Protein AF-A0A7K0VMK7-F1 (afdb_monomer_lite)

pLDDT: mean 74.61, std 14.6, range [40.75, 88.75]

Foldseek 3Di:
DDDPPPDDDPVNVCCVPPVLVVQ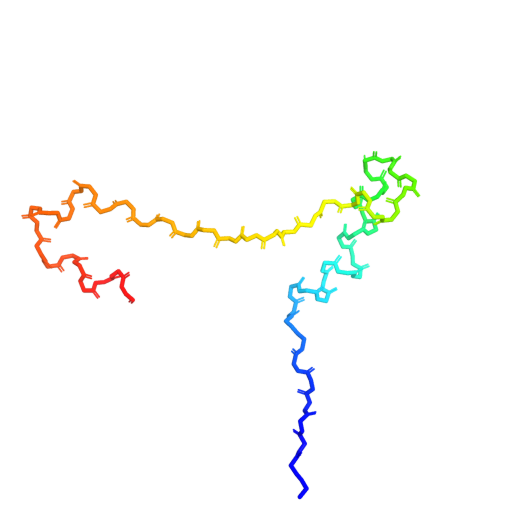CVVVVPPDSVPRDDDPDDDDDDPCVPCVVPVVCVVVVD

Sequence (61 aa):
MTTETAYVPRLKLKYNDEVKAALMEQLGITNVMQVPTFEKIVINMGVGRATQQPSLLEGAV

Radius of gyration: 20.09 Å; chains: 1; bounding box: 54×16×47 Å

Secondary structure (DSSP, 8-state):
---------HHHHHIIIIIHHHHHHHHT---GGGS------------TTGGG-GGGSTT--

Structure (mmCIF, N/CA/C/O backbone):
data_AF-A0A7K0VMK7-F1
#
_entry.id   AF-A0A7K0VMK7-F1
#
loop_
_atom_site.group_PDB
_atom_site.id
_atom_site.type_symbol
_atom_site.label_atom_id
_atom_site.label_alt_id
_atom_site.label_comp_id
_atom_site.label_asym_id
_atom_site.label_entity_id
_atom_site.label_seq_id
_atom_site.pdbx_PDB_ins_code
_atom_site.Cartn_x
_atom_site.Cartn_y
_atom_site.Cartn_z
_atom_site.occupancy
_atom_site.B_iso_or_equiv
_atom_site.auth_seq_id
_atom_site.auth_comp_id
_atom_site.auth_asym_id
_atom_site.auth_atom_id
_atom_site.pdbx_PDB_model_num
ATOM 1 N N . MET A 1 1 ? -28.709 -6.604 -24.073 1.00 44.19 1 MET A N 1
ATOM 2 C CA . MET A 1 1 ? -28.473 -6.461 -22.623 1.00 44.19 1 MET A CA 1
ATOM 3 C C . MET A 1 1 ? -27.049 -6.911 -22.355 1.00 44.19 1 MET A C 1
ATOM 5 O O . MET A 1 1 ? -26.798 -8.104 -22.295 1.00 44.19 1 MET A O 1
ATOM 9 N N . THR A 1 2 ? -26.104 -5.974 -22.365 1.00 40.75 2 THR A N 1
ATOM 10 C CA . THR A 1 2 ? -24.669 -6.233 -22.182 1.00 40.75 2 THR A CA 1
ATOM 11 C C . THR A 1 2 ? -24.328 -6.075 -20.707 1.00 40.75 2 THR A C 1
ATOM 13 O O . THR A 1 2 ? -24.536 -5.015 -20.127 1.00 40.75 2 THR A O 1
ATOM 16 N N . THR A 1 3 ? -23.871 -7.156 -20.090 1.00 52.16 3 THR A N 1
ATOM 17 C CA . THR A 1 3 ? -23.503 -7.237 -18.677 1.00 52.16 3 THR A CA 1
ATOM 18 C C . THR A 1 3 ? -22.182 -6.507 -18.419 1.00 52.16 3 THR A C 1
ATOM 20 O O . THR A 1 3 ? -21.112 -7.064 -18.653 1.00 52.16 3 THR A O 1
ATOM 23 N N . GLU A 1 4 ? -22.246 -5.273 -17.919 1.00 55.66 4 GLU A N 1
ATOM 24 C CA . GLU A 1 4 ? -21.127 -4.604 -17.245 1.00 55.66 4 GLU A CA 1
ATOM 25 C C . GLU A 1 4 ? -20.973 -5.198 -15.841 1.00 55.66 4 GLU A C 1
ATOM 27 O O . GLU A 1 4 ? -21.607 -4.769 -14.877 1.00 55.66 4 GLU A O 1
ATOM 32 N N . THR A 1 5 ? -20.147 -6.231 -15.699 1.00 56.94 5 THR A N 1
ATOM 33 C CA . THR A 1 5 ? -19.680 -6.639 -14.373 1.00 56.94 5 THR A CA 1
ATOM 34 C C . THR A 1 5 ? -18.583 -5.665 -13.965 1.00 56.94 5 THR A C 1
ATOM 36 O O . THR A 1 5 ? -17.518 -5.646 -14.578 1.00 56.94 5 THR A O 1
ATOM 39 N N . ALA A 1 6 ? -18.852 -4.829 -12.961 1.00 65.81 6 ALA A N 1
ATOM 40 C CA . ALA A 1 6 ? -17.886 -3.893 -12.396 1.00 65.81 6 ALA A CA 1
ATOM 41 C C . ALA 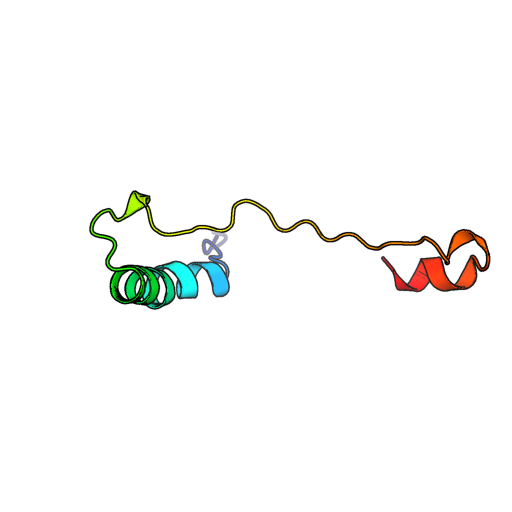A 1 6 ? -16.600 -4.639 -11.985 1.00 65.81 6 ALA A C 1
ATOM 43 O O . ALA A 1 6 ? -16.553 -5.308 -10.953 1.00 65.81 6 ALA A O 1
ATOM 44 N N . TYR A 1 7 ? -15.564 -4.574 -12.824 1.00 76.56 7 TYR A N 1
ATOM 45 C CA . TYR A 1 7 ? -14.297 -5.257 -12.586 1.00 76.56 7 TYR A CA 1
ATOM 46 C C . TYR A 1 7 ? -13.553 -4.570 -11.438 1.00 76.56 7 TYR A C 1
ATOM 48 O O . TYR A 1 7 ? -13.056 -3.451 -11.574 1.00 76.56 7 TYR A O 1
ATOM 56 N N . VAL A 1 8 ? -13.470 -5.249 -10.294 1.00 77.19 8 VAL A N 1
ATOM 57 C CA . VAL A 1 8 ? -12.644 -4.817 -9.164 1.00 77.19 8 VAL A CA 1
ATOM 58 C C . VAL A 1 8 ? -11.286 -5.520 -9.265 1.00 77.19 8 VAL A C 1
ATOM 60 O O . VAL A 1 8 ? -11.241 -6.751 -9.284 1.00 77.19 8 VAL A O 1
ATOM 63 N N . PRO A 1 9 ? -10.158 -4.783 -9.302 1.00 87.38 9 PRO A N 1
ATOM 64 C CA . PRO A 1 9 ? -8.834 -5.395 -9.334 1.00 87.38 9 PRO A CA 1
ATOM 65 C C . PRO A 1 9 ? -8.605 -6.311 -8.126 1.00 87.38 9 PRO A C 1
ATOM 67 O O . PRO A 1 9 ? -8.818 -5.901 -6.983 1.00 87.38 9 PRO A O 1
ATOM 70 N N . ARG A 1 10 ? -8.088 -7.523 -8.360 1.00 88.75 10 ARG A N 1
ATOM 71 C CA . ARG A 1 10 ? -7.843 -8.539 -7.314 1.00 88.75 10 ARG A CA 1
ATOM 72 C C . ARG A 1 10 ? -7.054 -8.003 -6.112 1.00 88.75 10 ARG A C 1
ATOM 74 O O . ARG A 1 10 ? -7.355 -8.334 -4.972 1.00 88.75 10 ARG A O 1
ATOM 81 N N . LEU A 1 11 ? -6.056 -7.155 -6.368 1.00 85.56 11 LEU A N 1
ATOM 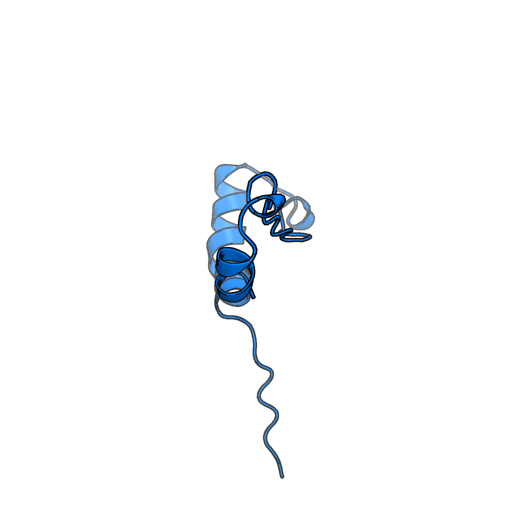82 C CA . LEU A 1 11 ? -5.224 -6.548 -5.323 1.00 85.56 11 LEU A CA 1
ATOM 83 C C . LEU A 1 11 ? -5.979 -5.505 -4.489 1.00 85.56 11 LEU A C 1
ATOM 85 O O . LEU A 1 11 ? -5.700 -5.366 -3.304 1.00 85.56 11 LEU A O 1
ATOM 89 N N . LYS A 1 12 ? -6.953 -4.806 -5.083 1.00 85.44 12 LYS A N 1
ATOM 90 C CA . LYS A 1 12 ? -7.792 -3.835 -4.369 1.00 85.44 12 LYS A CA 1
ATOM 91 C C . LYS A 1 12 ? -8.748 -4.542 -3.410 1.00 85.44 12 LYS A C 1
ATOM 93 O O . LYS A 1 12 ? -8.907 -4.092 -2.282 1.00 85.44 12 LYS A O 1
ATOM 98 N N . LEU A 1 13 ? -9.324 -5.664 -3.843 1.00 87.75 13 LEU A N 1
ATOM 99 C CA . LEU A 1 13 ? -10.174 -6.507 -3.000 1.00 87.75 13 LEU A CA 1
ATOM 100 C C . LEU A 1 13 ? -9.375 -7.080 -1.822 1.00 87.75 13 LEU A C 1
ATOM 102 O O . LEU A 1 13 ? -9.719 -6.836 -0.672 1.00 87.75 13 LEU A O 1
ATOM 106 N N . LYS A 1 14 ? -8.216 -7.689 -2.102 1.00 87.25 14 LYS A N 1
ATOM 107 C CA . LYS A 1 14 ? -7.325 -8.206 -1.053 1.00 87.25 14 LYS A CA 1
ATOM 108 C C . LYS A 1 14 ? -6.888 -7.130 -0.050 1.00 87.25 14 LYS A C 1
ATOM 110 O O . LYS A 1 14 ? -6.800 -7.398 1.146 1.00 87.25 14 LYS A O 1
ATOM 115 N N . TYR A 1 15 ? -6.596 -5.917 -0.523 1.00 88.44 15 TYR A N 1
ATOM 116 C CA . TYR A 1 15 ? -6.200 -4.826 0.363 1.00 88.44 15 TYR A CA 1
ATOM 117 C C . TYR A 1 15 ? -7.323 -4.436 1.332 1.00 88.44 15 TYR A C 1
ATOM 119 O O . TYR A 1 15 ? -7.069 -4.273 2.525 1.00 88.44 15 TYR A O 1
ATOM 127 N N . ASN A 1 16 ? -8.551 -4.315 0.824 1.00 85.38 16 ASN A N 1
ATOM 128 C CA . ASN A 1 16 ? -9.709 -3.929 1.625 1.00 85.38 16 ASN A CA 1
ATOM 129 C C . ASN A 1 16 ? -10.108 -5.002 2.646 1.00 85.38 16 ASN A C 1
ATOM 131 O O . ASN A 1 16 ? -10.463 -4.640 3.766 1.00 85.38 16 ASN A O 1
ATOM 135 N N . ASP A 1 17 ? -10.026 -6.280 2.266 1.00 88.19 17 ASP A N 1
ATOM 136 C CA . ASP A 1 17 ? -10.547 -7.387 3.075 1.00 88.19 17 ASP A CA 1
ATOM 137 C C . ASP A 1 17 ? -9.535 -7.886 4.117 1.00 88.19 17 ASP A C 1
ATOM 139 O O . ASP A 1 17 ? -9.892 -8.117 5.270 1.00 88.19 17 ASP A O 1
ATOM 143 N N . GLU A 1 18 ? -8.263 -8.035 3.735 1.00 88.50 18 GLU A N 1
ATOM 144 C CA . GLU A 1 18 ? -7.250 -8.682 4.582 1.00 88.50 18 GLU A CA 1
ATOM 145 C C . GLU A 1 18 ? -6.211 -7.682 5.104 1.00 88.50 18 GLU A C 1
ATOM 147 O O . GLU A 1 18 ? -5.925 -7.607 6.301 1.00 88.50 18 GLU A O 1
ATOM 152 N N . VAL A 1 19 ? -5.623 -6.895 4.200 1.00 87.69 19 VAL A N 1
ATOM 153 C CA . VAL A 1 19 ? -4.407 -6.121 4.505 1.00 87.69 19 VAL A CA 1
ATOM 154 C C . VAL A 1 19 ? -4.710 -4.925 5.405 1.00 87.69 19 VAL A C 1
ATOM 156 O O . VAL A 1 19 ? -3.924 -4.623 6.300 1.00 87.69 19 VAL A O 1
ATOM 159 N N . LYS A 1 20 ? -5.854 -4.259 5.207 1.00 87.19 20 LYS A N 1
ATOM 160 C CA . LYS A 1 20 ? -6.261 -3.099 6.010 1.00 87.19 20 LYS A CA 1
ATOM 161 C C . LYS A 1 20 ? -6.445 -3.461 7.486 1.00 87.19 20 LYS A C 1
ATOM 163 O O . LYS A 1 20 ? -5.948 -2.741 8.349 1.00 87.19 20 LYS A O 1
ATOM 168 N N . ALA A 1 21 ? -7.121 -4.576 7.763 1.00 86.31 21 ALA A N 1
ATOM 169 C CA . ALA A 1 21 ? -7.351 -5.059 9.123 1.00 86.31 21 ALA A CA 1
ATOM 170 C C . ALA A 1 21 ? -6.033 -5.467 9.799 1.00 86.31 21 ALA A C 1
ATOM 172 O O . ALA A 1 21 ? -5.746 -5.011 10.905 1.00 86.31 21 ALA A O 1
ATOM 173 N N . ALA A 1 22 ? -5.187 -6.224 9.090 1.00 88.56 22 ALA A N 1
ATOM 174 C CA . ALA A 1 22 ? -3.874 -6.622 9.593 1.00 88.56 22 ALA A CA 1
ATOM 175 C C . ALA A 1 22 ? -2.966 -5.413 9.897 1.00 88.56 22 ALA A C 1
ATOM 177 O O . ALA A 1 22 ? -2.279 -5.398 10.915 1.00 88.56 22 ALA A O 1
ATOM 178 N N . LEU A 1 23 ? -2.986 -4.374 9.052 1.00 86.19 23 LEU A N 1
ATOM 179 C CA . LEU A 1 23 ? -2.230 -3.136 9.279 1.00 86.19 23 LEU A CA 1
ATOM 180 C C . LEU A 1 23 ? -2.744 -2.347 10.485 1.00 86.19 23 LEU A C 1
ATOM 182 O O . LEU A 1 23 ? -1.933 -1.813 11.238 1.00 86.19 23 LEU A O 1
ATOM 186 N N . MET A 1 24 ? -4.065 -2.264 10.678 1.00 85.31 24 MET A N 1
ATOM 187 C CA . MET A 1 24 ? -4.645 -1.588 11.845 1.00 85.31 24 MET A CA 1
ATOM 188 C C . MET A 1 24 ? -4.203 -2.246 13.151 1.00 85.31 24 MET A C 1
ATOM 190 O O . MET A 1 24 ? -3.826 -1.538 14.084 1.00 85.31 24 MET A O 1
ATOM 194 N N . GLU A 1 25 ? -4.206 -3.579 13.196 1.00 86.50 25 GLU A N 1
ATOM 195 C CA . GLU A 1 25 ? -3.784 -4.347 14.369 1.00 86.50 25 GLU A CA 1
ATOM 196 C C . GLU A 1 25 ? -2.276 -4.212 14.623 1.00 86.50 25 GLU A C 1
ATOM 198 O O . GLU A 1 25 ? -1.866 -3.879 15.733 1.00 86.50 25 GLU A O 1
ATOM 203 N N . GLN A 1 26 ? -1.445 -4.381 13.589 1.00 86.69 26 GLN A N 1
ATOM 204 C CA . GLN A 1 26 ? 0.016 -4.305 13.720 1.00 86.69 26 GLN A CA 1
ATOM 205 C C . GLN A 1 26 ? 0.523 -2.917 14.120 1.00 86.69 26 GLN A C 1
ATOM 207 O O . GLN A 1 26 ? 1.510 -2.808 14.845 1.00 86.69 26 GLN A O 1
ATOM 212 N N . LEU A 1 27 ? -0.123 -1.856 13.635 1.00 83.62 27 LEU A N 1
ATOM 213 C CA . LEU A 1 27 ? 0.282 -0.475 13.906 1.00 83.62 27 LEU A CA 1
ATOM 214 C C . LEU A 1 27 ? -0.479 0.145 15.091 1.00 83.62 27 LEU A C 1
ATOM 216 O O . LEU A 1 27 ? -0.206 1.289 15.448 1.00 83.62 27 LEU A O 1
ATOM 220 N N . GLY A 1 28 ? -1.426 -0.581 15.698 1.00 83.06 28 GLY A N 1
ATOM 221 C CA . GLY A 1 28 ? -2.224 -0.101 16.832 1.00 83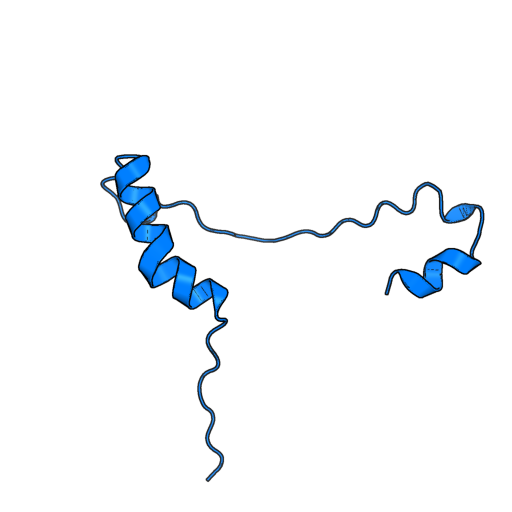.06 28 GLY A CA 1
ATOM 222 C C . GLY A 1 28 ? -3.097 1.117 16.504 1.00 83.06 28 GLY A C 1
ATOM 223 O O . GLY A 1 28 ? -3.354 1.953 17.371 1.00 83.06 28 GLY A O 1
ATOM 224 N N . ILE A 1 29 ? -3.520 1.256 15.247 1.00 83.75 29 ILE A N 1
ATOM 225 C CA . ILE A 1 29 ? -4.215 2.449 14.755 1.00 83.75 29 ILE A CA 1
ATOM 226 C C . ILE A 1 29 ? -5.714 2.324 15.037 1.00 83.75 29 ILE A C 1
ATOM 228 O O . ILE A 1 29 ? -6.395 1.452 14.503 1.00 83.75 29 ILE A O 1
ATOM 232 N N . THR A 1 30 ? -6.254 3.252 15.826 1.00 80.25 30 THR A N 1
ATOM 233 C CA . THR A 1 30 ? -7.688 3.315 16.158 1.00 80.25 30 THR A CA 1
ATOM 234 C C . THR A 1 30 ? -8.532 4.001 15.084 1.00 80.25 30 THR A C 1
ATOM 236 O O . THR A 1 30 ? -9.739 3.774 15.010 1.00 80.25 30 THR A O 1
ATOM 239 N N . ASN A 1 31 ? -7.925 4.827 14.227 1.00 83.88 31 ASN A N 1
ATOM 240 C CA . ASN A 1 31 ? -8.627 5.548 13.169 1.00 83.88 31 ASN A CA 1
ATOM 241 C C . ASN A 1 31 ? -8.508 4.836 11.811 1.00 83.88 31 ASN A C 1
ATOM 243 O O . ASN A 1 31 ? -7.437 4.755 11.215 1.00 83.88 31 ASN A O 1
ATOM 247 N N . VAL A 1 32 ? -9.645 4.409 11.265 1.00 81.31 32 VAL A N 1
ATOM 248 C CA . VAL A 1 32 ? -9.761 3.706 9.973 1.00 81.31 32 VAL A CA 1
ATOM 249 C C . VAL A 1 32 ? -9.202 4.513 8.790 1.00 81.31 32 VAL A C 1
ATOM 251 O O . VAL A 1 32 ? -8.788 3.928 7.787 1.00 81.31 32 VAL A O 1
ATOM 254 N N . MET A 1 33 ? -9.182 5.845 8.894 1.00 85.31 33 MET A N 1
ATOM 255 C CA . MET A 1 33 ? -8.659 6.739 7.853 1.00 85.31 33 MET A CA 1
ATOM 256 C C . MET A 1 33 ? -7.140 6.941 7.930 1.00 85.31 33 MET A C 1
ATOM 258 O O . MET A 1 33 ? -6.557 7.472 6.991 1.00 85.31 33 MET A O 1
ATOM 262 N N . GLN A 1 34 ? -6.493 6.524 9.022 1.00 84.38 34 GLN A N 1
ATOM 263 C CA . GLN A 1 34 ? -5.034 6.590 9.174 1.00 84.38 34 GLN A CA 1
ATOM 264 C C . GLN A 1 34 ? -4.314 5.370 8.583 1.00 84.38 34 GLN A C 1
ATOM 266 O O . GLN A 1 34 ? -3.085 5.324 8.588 1.00 84.38 34 GLN A O 1
ATOM 271 N N . VAL A 1 35 ? -5.051 4.380 8.068 1.00 85.56 35 VAL A N 1
ATOM 272 C CA . VAL A 1 35 ? -4.438 3.190 7.473 1.00 85.56 35 VAL A CA 1
ATOM 273 C C . VAL A 1 35 ? -3.690 3.574 6.187 1.00 85.56 35 VAL A C 1
ATOM 275 O O . VAL A 1 35 ? -4.290 4.209 5.317 1.00 85.56 35 VAL A O 1
ATOM 278 N N . PRO A 1 36 ? -2.406 3.194 6.028 1.00 84.88 36 PRO A N 1
ATOM 279 C CA . PRO A 1 36 ? -1.610 3.576 4.864 1.00 84.88 36 PRO A CA 1
ATOM 280 C C . PRO A 1 36 ? -2.200 3.040 3.556 1.00 84.88 36 PRO A C 1
ATOM 282 O O . PRO A 1 36 ? -2.440 1.838 3.439 1.00 84.88 36 PRO A O 1
ATOM 285 N N . THR A 1 37 ? -2.386 3.909 2.560 1.00 87.12 37 THR A N 1
ATOM 286 C CA . THR A 1 37 ? -2.899 3.562 1.221 1.00 87.12 37 THR A CA 1
ATOM 287 C C . THR A 1 37 ? -1.864 3.867 0.135 1.00 87.12 37 THR A C 1
ATOM 289 O O . THR A 1 37 ? -0.981 4.704 0.317 1.00 87.12 37 THR A O 1
ATOM 292 N N . PHE A 1 38 ? -1.955 3.179 -1.007 1.00 86.62 38 PHE A N 1
ATOM 293 C CA . PHE A 1 38 ? -1.123 3.481 -2.173 1.00 86.62 38 PHE A CA 1
ATOM 294 C C . PHE A 1 38 ? -1.735 4.633 -2.973 1.00 86.62 38 PHE A C 1
ATOM 296 O O . PHE A 1 38 ? -2.833 4.492 -3.507 1.00 86.62 38 PHE A O 1
ATOM 303 N N . GLU A 1 39 ? -1.013 5.745 -3.090 1.00 88.12 39 GLU A N 1
ATOM 304 C CA . GLU A 1 39 ? -1.455 6.901 -3.881 1.00 88.12 39 GLU A CA 1
ATOM 305 C C . GLU A 1 39 ? -1.063 6.769 -5.359 1.00 88.12 39 GLU A C 1
ATOM 307 O O . GLU A 1 39 ? -1.899 6.906 -6.249 1.00 88.12 39 GLU A O 1
ATOM 312 N N . LYS A 1 40 ? 0.208 6.460 -5.641 1.00 85.88 40 LYS A N 1
ATOM 313 C CA . LYS A 1 40 ? 0.694 6.225 -7.004 1.00 85.88 40 LYS A CA 1
ATOM 314 C C . LYS A 1 40 ? 1.899 5.293 -7.025 1.00 85.88 40 LYS A C 1
ATOM 316 O O . LYS A 1 40 ? 2.719 5.305 -6.111 1.00 85.88 40 LYS A O 1
ATOM 321 N N . ILE A 1 41 ? 2.037 4.538 -8.111 1.00 86.00 41 ILE A N 1
ATOM 322 C CA . ILE A 1 41 ? 3.229 3.741 -8.411 1.00 86.00 41 ILE A CA 1
ATOM 323 C C . ILE A 1 41 ? 3.918 4.408 -9.599 1.00 86.00 41 ILE A C 1
ATOM 325 O O . ILE A 1 41 ? 3.365 4.445 -10.695 1.00 86.00 41 ILE A O 1
ATOM 329 N N . VAL A 1 42 ? 5.107 4.971 -9.379 1.00 87.12 42 VAL A N 1
ATOM 330 C CA . VAL A 1 42 ? 5.929 5.550 -10.451 1.00 87.12 42 VAL A CA 1
ATOM 331 C C . VAL A 1 42 ? 6.976 4.520 -10.845 1.00 87.12 42 VAL A C 1
ATOM 333 O O . VAL A 1 42 ? 7.832 4.171 -10.035 1.00 87.12 42 VAL A O 1
ATOM 336 N N . ILE A 1 43 ? 6.910 4.041 -12.084 1.00 81.81 43 ILE A N 1
ATOM 337 C CA . ILE A 1 43 ? 7.939 3.175 -12.658 1.00 81.81 43 ILE A CA 1
ATOM 338 C C . ILE A 1 43 ? 8.917 4.082 -13.397 1.00 81.81 43 ILE A C 1
ATOM 340 O O . ILE A 1 43 ? 8.549 4.738 -14.368 1.00 81.81 43 ILE A O 1
ATOM 344 N N . ASN A 1 44 ? 10.155 4.148 -12.912 1.00 82.94 44 ASN A N 1
ATOM 345 C CA . ASN A 1 44 ? 11.235 4.845 -13.597 1.00 82.94 44 ASN A CA 1
ATOM 346 C C . ASN A 1 44 ? 12.156 3.816 -14.246 1.00 82.94 44 ASN A C 1
ATOM 348 O O . ASN A 1 44 ? 12.795 3.026 -13.551 1.00 82.94 44 ASN A O 1
ATOM 352 N N . MET A 1 45 ? 12.254 3.853 -15.568 1.00 72.75 45 MET A N 1
ATOM 353 C CA . MET A 1 45 ? 13.273 3.113 -16.296 1.00 72.75 45 MET A CA 1
ATOM 354 C C . MET A 1 45 ? 14.453 4.050 -16.543 1.00 72.75 45 MET A C 1
ATOM 356 O O . MET A 1 45 ? 14.443 4.868 -17.458 1.00 72.75 45 MET A O 1
ATOM 360 N N . GLY A 1 46 ? 15.473 3.964 -15.688 1.00 68.62 46 GLY A N 1
ATOM 361 C CA . GLY A 1 46 ? 16.692 4.759 -15.821 1.00 68.62 46 GLY A CA 1
ATOM 362 C C . GLY A 1 46 ? 17.509 4.339 -17.046 1.00 68.62 46 GLY A C 1
ATOM 363 O O . GLY A 1 46 ? 18.369 3.469 -16.950 1.00 68.62 46 GLY A O 1
ATOM 364 N N . VAL A 1 47 ? 17.293 4.987 -18.191 1.00 62.19 47 VAL A N 1
ATOM 365 C CA . VAL A 1 47 ? 17.989 4.708 -19.467 1.00 62.19 47 VAL A CA 1
ATOM 366 C C . VAL A 1 47 ? 19.401 5.313 -19.564 1.00 62.19 47 VAL A C 1
ATOM 368 O O . VAL A 1 47 ? 19.916 5.546 -20.655 1.00 62.19 47 VAL A O 1
ATOM 371 N N . GLY A 1 48 ? 20.079 5.542 -18.434 1.00 62.34 48 GLY A N 1
ATOM 372 C CA . GLY A 1 48 ? 21.371 6.247 -18.380 1.00 62.34 48 GLY A CA 1
ATOM 373 C C . GLY A 1 48 ? 22.516 5.596 -19.176 1.00 62.34 48 GLY A C 1
ATOM 374 O O . GLY A 1 48 ? 23.486 6.273 -19.497 1.00 62.34 48 GLY A O 1
ATOM 375 N N . ARG A 1 49 ? 22.407 4.304 -19.528 1.00 55.75 49 ARG A N 1
ATOM 376 C CA . ARG A 1 49 ? 23.354 3.586 -20.410 1.00 55.75 49 ARG A CA 1
ATOM 377 C C . ARG A 1 49 ? 22.793 3.236 -21.796 1.00 55.75 49 ARG A C 1
ATOM 379 O O . ARG A 1 49 ? 23.540 2.737 -22.629 1.00 55.75 49 ARG A O 1
ATOM 386 N N . ALA A 1 50 ? 21.511 3.492 -22.065 1.00 54.56 50 ALA A N 1
ATOM 387 C CA . ALA A 1 50 ? 20.879 3.154 -23.346 1.00 54.56 50 ALA A CA 1
ATOM 388 C C . ALA A 1 50 ? 21.118 4.216 -24.437 1.00 54.56 50 ALA A C 1
ATOM 390 O O . ALA A 1 50 ? 20.814 3.983 -25.602 1.00 54.56 50 ALA A O 1
ATOM 391 N N . THR A 1 51 ? 21.718 5.361 -24.091 1.00 55.56 51 THR A N 1
ATOM 392 C CA . THR A 1 51 ? 22.126 6.392 -25.062 1.00 55.56 51 THR A CA 1
ATOM 393 C C . THR A 1 51 ? 23.274 5.944 -25.972 1.00 55.56 51 THR A C 1
ATOM 395 O O . THR A 1 51 ? 23.430 6.497 -27.054 1.00 55.56 51 THR A O 1
ATOM 398 N N . GLN A 1 52 ? 24.066 4.942 -25.565 1.00 58.19 52 GLN A N 1
ATOM 399 C CA . GLN A 1 52 ? 25.208 4.439 -26.342 1.00 58.19 52 GLN A CA 1
ATOM 400 C C . GLN A 1 52 ? 24.852 3.254 -27.254 1.00 58.19 52 GLN A C 1
ATOM 402 O O . GLN A 1 52 ? 25.642 2.916 -28.132 1.00 58.19 52 GLN A O 1
ATOM 407 N N . GLN A 1 53 ? 23.676 2.631 -27.087 1.00 56.72 53 GLN A N 1
ATOM 408 C CA . GLN A 1 53 ? 23.282 1.472 -27.891 1.00 56.72 53 GLN A CA 1
ATOM 409 C C . GLN A 1 53 ? 21.760 1.443 -28.141 1.00 56.72 53 GLN A C 1
ATOM 411 O O . GLN A 1 53 ? 21.009 0.902 -27.326 1.00 56.72 53 GLN A O 1
ATOM 416 N N . PRO A 1 54 ? 21.285 1.996 -29.276 1.00 58.84 54 PRO A N 1
ATOM 417 C CA . PRO A 1 54 ? 19.854 2.141 -29.574 1.00 58.84 54 PRO A CA 1
ATOM 418 C C . PRO A 1 54 ? 19.092 0.812 -29.734 1.00 58.84 54 PRO A C 1
ATOM 420 O O . PRO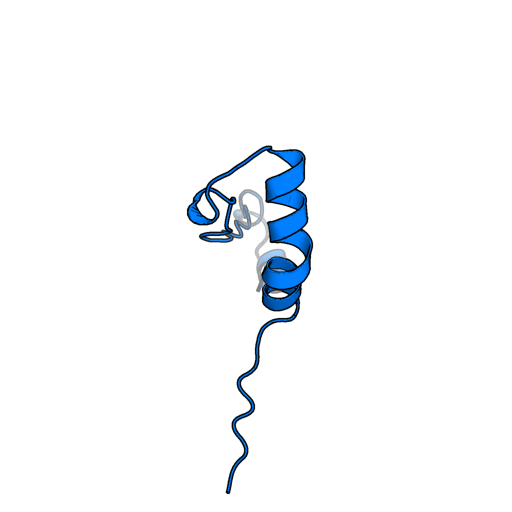 A 1 54 ? 17.869 0.805 -29.679 1.00 58.84 54 PRO A O 1
ATOM 423 N N . SER A 1 55 ? 19.790 -0.324 -29.855 1.00 59.88 55 SER A N 1
ATOM 424 C CA . SER A 1 55 ? 19.181 -1.658 -29.989 1.00 59.88 55 SER A CA 1
ATOM 425 C C . SER A 1 55 ? 18.503 -2.181 -28.711 1.00 59.88 55 SER A C 1
ATOM 427 O O . SER A 1 55 ? 17.759 -3.152 -28.787 1.00 59.88 55 SER A O 1
ATOM 429 N N . LEU A 1 56 ? 18.766 -1.585 -27.541 1.00 55.59 56 LEU A N 1
ATOM 430 C CA . LEU A 1 56 ? 18.157 -1.993 -26.263 1.00 55.59 56 LEU A CA 1
ATOM 431 C C . LEU A 1 56 ? 16.893 -1.192 -25.911 1.00 55.59 56 LEU A C 1
ATOM 433 O O . LEU A 1 56 ? 16.232 -1.501 -24.923 1.00 55.59 56 LEU A O 1
ATOM 437 N N . LEU A 1 57 ? 16.555 -0.168 -26.703 1.00 56.19 57 LEU A N 1
ATOM 438 C CA . LEU A 1 57 ? 15.381 0.679 -26.471 1.00 56.19 57 LEU A CA 1
ATOM 439 C C . LEU A 1 57 ? 14.066 -0.015 -26.870 1.00 56.19 57 LEU A C 1
ATOM 441 O O . LEU A 1 57 ? 13.030 0.294 -26.294 1.00 56.19 57 LEU A O 1
ATOM 445 N N . GLU A 1 58 ? 14.100 -0.984 -27.791 1.00 58.81 58 GLU A N 1
ATOM 446 C CA . GLU A 1 58 ? 12.899 -1.697 -28.262 1.00 58.81 58 GLU A CA 1
ATOM 447 C C . GLU A 1 58 ? 12.365 -2.744 -27.267 1.00 58.81 58 GLU A C 1
ATOM 449 O O . GLU A 1 58 ? 11.199 -3.111 -27.341 1.00 58.81 58 GLU A O 1
ATOM 454 N N . GLY A 1 59 ? 13.177 -3.203 -26.305 1.00 58.03 59 GLY A N 1
ATOM 455 C CA . GLY A 1 59 ? 12.754 -4.170 -25.277 1.00 58.03 59 GLY A CA 1
ATOM 456 C C . GLY A 1 59 ? 12.176 -3.543 -24.002 1.00 58.03 59 GLY A C 1
ATOM 457 O O . GLY A 1 59 ? 11.909 -4.259 -23.040 1.00 58.03 59 GLY A O 1
ATOM 458 N N . ALA A 1 60 ? 12.063 -2.214 -23.964 1.00 52.16 60 ALA A N 1
ATOM 459 C CA . ALA A 1 60 ? 11.702 -1.428 -22.784 1.00 52.16 60 ALA A CA 1
ATOM 460 C C . ALA A 1 60 ? 10.289 -0.813 -22.847 1.00 52.16 60 ALA A C 1
ATOM 462 O O . ALA A 1 60 ? 9.929 -0.046 -21.953 1.00 52.16 60 ALA A O 1
ATOM 463 N N . VAL A 1 61 ? 9.519 -1.125 -23.895 1.00 47.34 6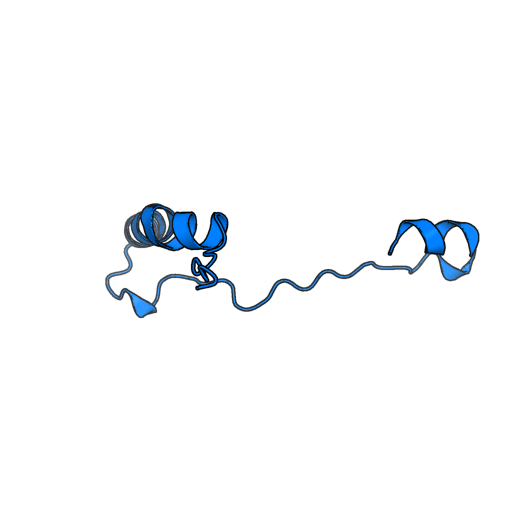1 VAL A N 1
ATOM 464 C CA . VAL A 1 61 ? 8.133 -0.676 -24.118 1.00 47.34 61 VAL A CA 1
ATOM 465 C C . VAL A 1 61 ? 7.163 -1.828 -23.901 1.00 47.34 61 VAL A C 1
ATOM 467 O O . VAL A 1 61 ? 7.484 -2.953 -24.342 1.00 47.34 61 VAL A O 1
#